Protein AF-A0A1F8P2C5-F1 (afdb_monomer)

Sequence (64 aa):
MSIRRIIVWIISSIFGIISASVTLRIFSKSTSHLPFISTILIFLTFSSLAFIWLDFFFKTKYVA

Radius of gyration: 14.31 Å; Cα contacts (8 Å, |Δi|>4): 46; chains: 1; bounding box: 29×21×39 Å

Foldseek 3Di:
DDPLLVVLLVVLLVQLVVQLVVVCVVCVVPDVDDDPVNSVVSSCVSSVVSSVVSCVVSVDDPDD

Solvent-accessible surface area (backbone atoms only — not comparable to full-atom values): 3609 Å² total; per-residue (Å²): 134,59,72,68,54,54,51,41,55,50,53,12,47,52,51,4,52,52,54,29,51,52,49,48,63,63,42,56,80,76,38,99,72,77,53,72,67,58,46,51,48,46,21,50,53,46,16,50,52,42,32,55,54,44,38,65,75,67,63,64,78,88,71,133

Secondary structure (DSSP, 8-state):
--HHHHHHHHHHHHHHHHHHHHHHHHHTTT-S---HHHHHHHHHHHHHHHHHHHHHHHT-----

Mean predicted aligned error: 5.89 Å

pLDDT: mean 84.2, std 10.5, range [56.66, 94.62]

Structure (mmCIF, N/CA/C/O backbone):
data_AF-A0A1F8P2C5-F1
#
_entry.id   AF-A0A1F8P2C5-F1
#
loop_
_atom_site.group_PDB
_atom_site.id
_atom_site.type_symbol
_atom_site.label_atom_id
_atom_site.label_alt_id
_atom_site.label_comp_id
_atom_site.label_asym_id
_atom_site.label_entity_id
_atom_site.label_seq_id
_atom_site.pdbx_PDB_ins_code
_atom_site.Cartn_x
_atom_site.Cartn_y
_atom_site.Cartn_z
_atom_site.occupancy
_atom_site.B_iso_or_equiv
_atom_site.auth_seq_id
_atom_site.auth_comp_id
_atom_site.auth_asym_id
_atom_site.auth_atom_id
_atom_site.pdbx_PDB_model_num
ATOM 1 N N . MET A 1 1 ? -3.824 10.950 18.909 1.00 60.84 1 MET A N 1
ATOM 2 C CA . MET A 1 1 ? -3.787 10.014 17.758 1.00 60.84 1 MET A CA 1
ATOM 3 C C . MET A 1 1 ? -4.317 8.667 18.230 1.00 60.84 1 MET A C 1
ATOM 5 O O . MET A 1 1 ? -3.683 8.060 19.077 1.00 60.84 1 MET A O 1
ATOM 9 N N . SER A 1 2 ? -5.496 8.235 17.775 1.00 79.38 2 SER A N 1
ATOM 10 C CA . SER A 1 2 ? -6.049 6.927 18.170 1.00 79.38 2 SER A CA 1
ATOM 11 C C . SER A 1 2 ? -5.214 5.785 17.575 1.00 79.38 2 SER A C 1
ATOM 13 O O . SER A 1 2 ? -4.803 5.883 16.419 1.00 79.38 2 SER A O 1
ATOM 15 N N . ILE A 1 3 ? -4.992 4.700 18.329 1.00 83.31 3 ILE A N 1
ATOM 16 C CA . ILE A 1 3 ? -4.201 3.529 17.893 1.00 83.31 3 ILE A CA 1
ATOM 17 C C . ILE A 1 3 ? -4.705 2.974 16.548 1.00 83.31 3 ILE A C 1
ATOM 19 O O . ILE A 1 3 ? -3.921 2.586 15.688 1.00 83.31 3 ILE A O 1
ATOM 23 N N . ARG A 1 4 ? -6.027 3.036 16.324 1.00 81.56 4 ARG A N 1
ATOM 24 C CA . ARG A 1 4 ? -6.682 2.594 15.085 1.00 81.56 4 ARG A CA 1
ATOM 25 C C . ARG A 1 4 ? -6.223 3.401 13.876 1.00 81.56 4 ARG A C 1
ATOM 27 O O . ARG A 1 4 ? -5.983 2.835 12.819 1.00 81.56 4 ARG A O 1
ATOM 34 N N . ARG A 1 5 ? -6.028 4.711 14.051 1.00 82.06 5 ARG A N 1
ATOM 35 C CA . ARG A 1 5 ? -5.521 5.590 12.994 1.00 82.06 5 ARG A CA 1
ATOM 36 C C . ARG A 1 5 ? -4.099 5.199 12.607 1.00 82.06 5 ARG A C 1
ATOM 38 O O . ARG A 1 5 ? -3.811 5.111 11.425 1.00 82.06 5 ARG A O 1
ATOM 45 N N . ILE A 1 6 ? -3.235 4.908 13.575 1.00 86.25 6 ILE A N 1
ATOM 46 C CA . ILE A 1 6 ? -1.854 4.487 13.295 1.00 86.25 6 ILE A CA 1
ATOM 47 C C . ILE A 1 6 ? -1.843 3.182 12.488 1.00 86.25 6 ILE A C 1
ATOM 49 O O . ILE A 1 6 ? -1.137 3.085 11.489 1.00 86.25 6 ILE A O 1
ATOM 53 N N . ILE A 1 7 ? -2.682 2.214 12.867 1.00 87.94 7 ILE A N 1
ATOM 54 C CA . ILE A 1 7 ? -2.802 0.931 12.162 1.00 87.94 7 ILE A CA 1
ATOM 55 C C . ILE A 1 7 ? -3.230 1.138 10.704 1.00 87.94 7 ILE A C 1
ATOM 57 O O . ILE A 1 7 ? -2.590 0.598 9.805 1.00 87.94 7 ILE A O 1
ATOM 61 N N . VAL A 1 8 ? -4.259 1.956 10.457 1.00 89.94 8 VAL A N 1
ATOM 62 C CA . VAL A 1 8 ? -4.734 2.251 9.095 1.00 89.94 8 VAL A CA 1
ATOM 63 C C . VAL A 1 8 ? -3.619 2.867 8.244 1.00 89.94 8 VAL A C 1
ATOM 65 O O . VAL A 1 8 ? -3.393 2.406 7.130 1.00 89.94 8 VAL A O 1
ATOM 68 N N . TRP A 1 9 ? -2.878 3.839 8.788 1.00 90.38 9 TRP A N 1
ATOM 69 C CA . TRP A 1 9 ?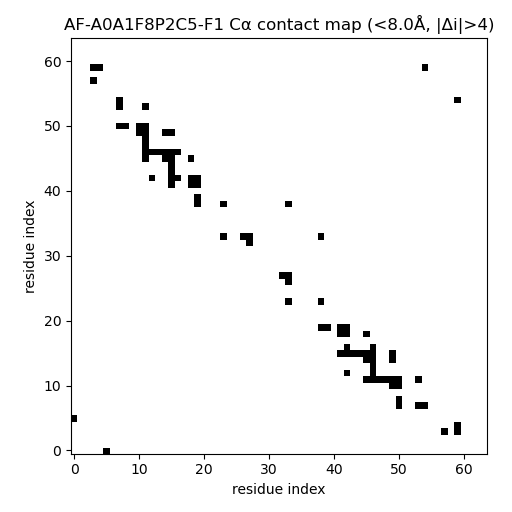 -1.760 4.492 8.092 1.00 90.38 9 TRP A CA 1
ATOM 70 C C . TRP A 1 9 ? -0.620 3.522 7.750 1.00 90.38 9 TRP A C 1
ATOM 72 O O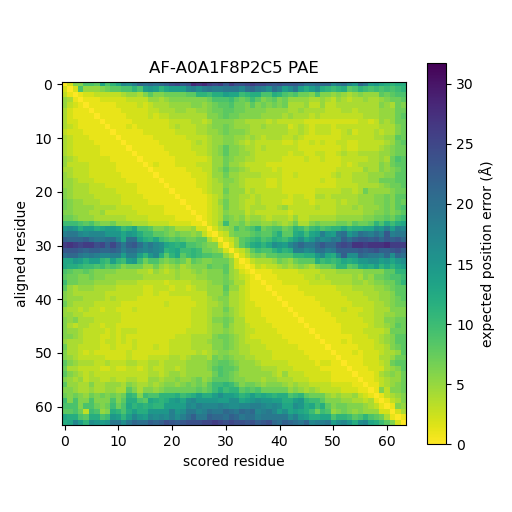 . TRP A 1 9 ? -0.045 3.591 6.661 1.00 90.38 9 TRP A O 1
ATOM 82 N N . ILE A 1 10 ? -0.280 2.618 8.673 1.00 92.81 10 ILE A N 1
ATOM 83 C CA . ILE A 1 10 ? 0.785 1.630 8.465 1.00 92.81 10 ILE A CA 1
ATOM 84 C C . ILE A 1 10 ? 0.369 0.632 7.382 1.00 92.81 10 ILE A C 1
ATOM 86 O O . ILE A 1 10 ? 1.116 0.419 6.429 1.00 92.81 10 ILE A O 1
ATOM 90 N N . ILE A 1 11 ? -0.830 0.053 7.490 1.00 93.06 11 ILE A N 1
ATOM 91 C CA . ILE A 1 11 ? -1.309 -0.956 6.536 1.00 93.06 11 ILE A CA 1
ATOM 92 C C . ILE A 1 11 ? -1.460 -0.346 5.139 1.00 93.06 11 ILE A C 1
ATOM 94 O O . ILE A 1 11 ? -1.031 -0.959 4.161 1.00 93.06 11 ILE A O 1
ATOM 98 N N . SER A 1 12 ? -2.008 0.869 5.030 1.00 92.62 12 SER A N 1
ATOM 99 C CA . SER A 1 12 ? -2.163 1.541 3.737 1.00 92.62 12 SER A CA 1
ATOM 100 C C . SER A 1 12 ? -0.814 1.824 3.073 1.00 92.62 12 SER A C 1
ATOM 102 O O . SER A 1 12 ? -0.661 1.602 1.874 1.00 92.62 12 SER A O 1
ATOM 104 N N . SER A 1 13 ? 0.188 2.242 3.853 1.00 91.50 13 SER A N 1
ATOM 105 C CA . SER A 1 13 ? 1.544 2.482 3.343 1.00 91.50 13 SER A CA 1
ATOM 106 C C . SER A 1 13 ? 2.221 1.186 2.888 1.00 91.50 13 SER A C 1
ATOM 108 O O . SER A 1 13 ? 2.830 1.149 1.821 1.00 91.50 13 SER A O 1
ATOM 110 N N . ILE A 1 14 ? 2.078 0.094 3.649 1.00 94.25 14 ILE A N 1
ATOM 111 C CA . ILE A 1 14 ? 2.600 -1.226 3.259 1.00 94.25 14 ILE A CA 1
ATOM 112 C C . ILE A 1 14 ? 1.964 -1.683 1.942 1.00 94.25 14 ILE A C 1
ATOM 114 O O . ILE A 1 14 ? 2.671 -2.125 1.035 1.00 94.25 14 ILE A O 1
ATOM 118 N N . PHE A 1 15 ? 0.646 -1.528 1.804 1.00 93.94 15 PHE A N 1
ATOM 119 C CA . PHE A 1 15 ? -0.067 -1.877 0.577 1.00 93.94 15 PHE A CA 1
ATOM 120 C C . PHE A 1 15 ? 0.448 -1.083 -0.632 1.00 93.94 15 PHE A C 1
ATOM 122 O O . PHE A 1 15 ? 0.739 -1.660 -1.684 1.00 93.94 15 PHE A O 1
ATOM 129 N N . GLY A 1 16 ? 0.652 0.226 -0.466 1.00 91.75 16 GLY A N 1
ATOM 130 C CA . GLY A 1 16 ? 1.272 1.062 -1.487 1.00 91.75 16 GLY A CA 1
ATOM 131 C C . GLY A 1 16 ? 2.660 0.578 -1.894 1.00 91.75 16 GLY A C 1
ATOM 132 O O . GLY A 1 16 ? 2.934 0.457 -3.086 1.00 91.75 16 GLY A O 1
ATOM 133 N N . ILE A 1 17 ? 3.534 0.256 -0.934 1.00 92.94 17 ILE A N 1
ATOM 134 C CA . ILE A 1 17 ? 4.901 -0.220 -1.218 1.00 92.94 17 ILE A CA 1
ATOM 135 C C . ILE A 1 17 ? 4.866 -1.519 -2.029 1.00 92.94 17 ILE A C 1
ATOM 137 O O . ILE A 1 17 ? 5.598 -1.655 -3.014 1.00 92.94 17 ILE A O 1
ATOM 141 N N . ILE A 1 18 ? 3.997 -2.459 -1.649 1.00 94.19 18 ILE A N 1
ATOM 142 C CA . ILE A 1 18 ? 3.840 -3.737 -2.353 1.00 94.19 18 ILE A CA 1
ATOM 143 C C . ILE A 1 18 ? 3.360 -3.489 -3.785 1.00 94.19 18 ILE A C 1
ATOM 145 O O . ILE A 1 18 ? 3.972 -3.990 -4.727 1.00 94.19 18 ILE A O 1
ATOM 149 N N . SER A 1 19 ? 2.317 -2.676 -3.969 1.00 91.69 19 SER A N 1
ATOM 150 C CA . SER A 1 19 ? 1.778 -2.370 -5.301 1.00 91.69 19 SER A CA 1
ATOM 151 C C . SER A 1 19 ? 2.800 -1.677 -6.212 1.00 91.69 19 SER A C 1
ATOM 153 O O . SER A 1 19 ? 2.955 -2.071 -7.370 1.00 91.69 19 SER A O 1
ATOM 155 N N . ALA A 1 20 ? 3.568 -0.715 -5.689 1.00 89.94 20 ALA A N 1
ATOM 156 C CA . ALA A 1 20 ? 4.632 -0.047 -6.430 1.00 89.94 20 ALA A CA 1
ATOM 157 C C . ALA A 1 20 ? 5.752 -1.025 -6.810 1.00 89.94 20 ALA A C 1
ATOM 159 O O . ALA A 1 20 ? 6.197 -1.030 -7.955 1.00 89.94 20 ALA A O 1
ATOM 160 N N . SER A 1 21 ? 6.149 -1.911 -5.893 1.00 89.56 21 SER A N 1
ATOM 161 C CA . SER A 1 21 ? 7.171 -2.939 -6.139 1.00 89.56 21 SER A CA 1
ATOM 162 C C . SER A 1 21 ? 6.734 -3.952 -7.199 1.00 89.56 21 SER A C 1
ATOM 164 O O . SER A 1 21 ? 7.510 -4.307 -8.087 1.00 89.56 21 SER A O 1
ATOM 166 N N . VAL A 1 22 ? 5.477 -4.401 -7.141 1.00 90.12 22 VAL A N 1
ATOM 167 C CA . VAL A 1 22 ? 4.887 -5.307 -8.137 1.0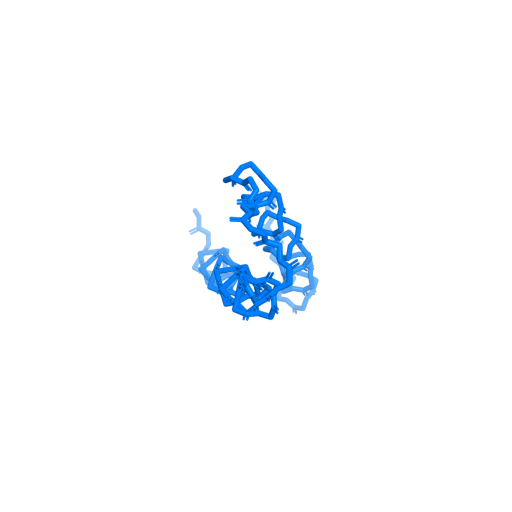0 90.12 22 VAL A CA 1
ATOM 168 C C . VAL A 1 22 ? 4.821 -4.626 -9.500 1.00 90.12 22 VAL A C 1
ATOM 170 O O . VAL A 1 22 ? 5.250 -5.211 -10.493 1.00 90.12 22 VAL A O 1
ATOM 173 N N . THR A 1 23 ? 4.364 -3.375 -9.546 1.00 87.69 23 THR A N 1
ATOM 174 C CA . THR A 1 23 ? 4.296 -2.594 -10.786 1.00 87.69 23 THR A CA 1
ATOM 175 C C . THR A 1 23 ? 5.689 -2.412 -11.382 1.00 87.69 23 THR A C 1
ATOM 177 O O . THR A 1 23 ? 5.907 -2.735 -12.545 1.00 87.69 23 THR A O 1
ATOM 180 N N . LEU A 1 24 ? 6.675 -2.018 -10.573 1.00 87.19 24 LEU A N 1
ATOM 181 C CA . LEU A 1 24 ? 8.067 -1.946 -11.009 1.00 87.19 24 LEU A CA 1
ATOM 182 C C . LEU A 1 24 ? 8.563 -3.277 -11.571 1.00 87.19 24 LEU A C 1
ATOM 184 O O . LEU A 1 24 ? 9.214 -3.279 -12.604 1.00 87.19 24 LEU A O 1
ATOM 188 N N . ARG A 1 25 ? 8.249 -4.413 -10.944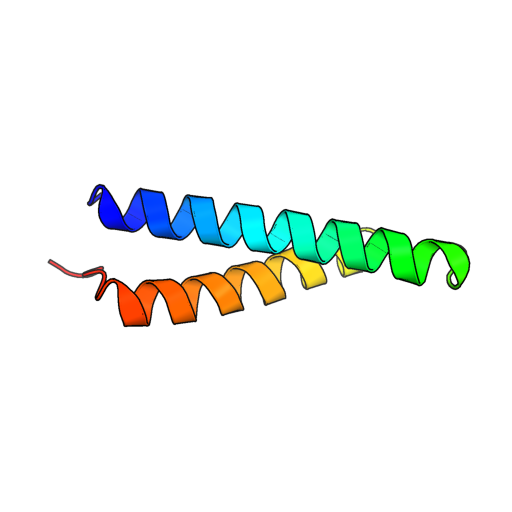 1.00 86.75 25 ARG A N 1
ATOM 189 C CA . ARG A 1 25 ? 8.705 -5.729 -11.415 1.00 86.75 25 ARG A CA 1
ATOM 190 C C . ARG A 1 25 ? 8.043 -6.171 -12.723 1.00 86.75 25 ARG A C 1
ATOM 192 O O . ARG A 1 25 ? 8.685 -6.849 -13.521 1.00 86.75 25 ARG A O 1
ATOM 199 N N . ILE A 1 26 ? 6.774 -5.824 -12.927 1.00 86.81 26 ILE A N 1
ATOM 200 C CA . ILE A 1 26 ? 6.033 -6.140 -14.157 1.00 86.81 26 ILE A CA 1
ATOM 201 C C . ILE A 1 26 ? 6.554 -5.278 -15.308 1.00 86.81 26 ILE A C 1
ATOM 203 O O . ILE A 1 26 ? 6.874 -5.791 -16.379 1.00 86.81 26 ILE A O 1
ATOM 207 N N . PHE A 1 27 ? 6.684 -3.975 -15.071 1.00 81.81 27 PHE A N 1
ATOM 208 C CA . PHE A 1 27 ? 7.018 -3.010 -16.110 1.00 81.81 27 PHE A CA 1
ATOM 209 C C . PHE A 1 27 ? 8.529 -2.809 -16.307 1.00 81.81 27 PHE A C 1
ATOM 211 O O . PHE A 1 27 ? 8.929 -2.337 -17.368 1.00 81.81 27 PHE A O 1
ATOM 218 N N . SER A 1 28 ? 9.399 -3.232 -15.384 1.00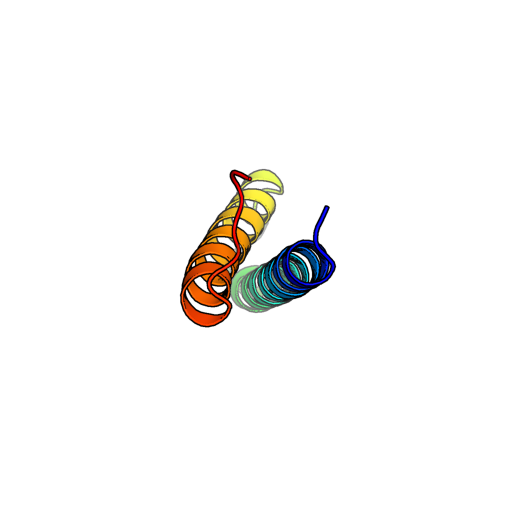 70.25 28 SER A N 1
ATOM 219 C CA . SER A 1 28 ? 10.861 -3.193 -15.585 1.00 70.25 28 SER A CA 1
ATOM 220 C C . SER A 1 28 ? 11.329 -4.058 -16.752 1.00 70.25 28 SER A C 1
ATOM 222 O O . SER A 1 28 ? 12.346 -3.757 -17.365 1.00 70.25 28 SER A O 1
ATOM 224 N N . LYS A 1 29 ? 10.574 -5.108 -17.103 1.00 65.62 29 LYS A N 1
ATOM 225 C CA . LYS A 1 29 ? 10.846 -5.920 -18.296 1.00 65.62 29 LYS A CA 1
ATOM 226 C C . LYS A 1 29 ? 10.465 -5.225 -19.606 1.00 65.62 29 LYS A C 1
ATOM 228 O O . LYS A 1 29 ? 10.966 -5.621 -20.650 1.00 65.62 29 LYS A O 1
ATOM 233 N N . SER A 1 30 ? 9.576 -4.231 -19.559 1.00 64.06 30 SER A N 1
ATOM 234 C CA . SER A 1 30 ? 8.983 -3.601 -20.749 1.00 64.06 30 SER A CA 1
ATOM 235 C C . SER A 1 30 ? 9.396 -2.144 -20.955 1.00 64.06 30 SER A C 1
ATOM 237 O O . SER A 1 30 ? 9.283 -1.637 -22.066 1.00 64.06 30 SER A O 1
ATOM 239 N N . THR A 1 31 ? 9.850 -1.455 -19.910 1.00 56.66 31 THR A N 1
ATOM 240 C CA . THR A 1 31 ? 10.176 -0.024 -19.944 1.00 56.66 31 THR A CA 1
ATOM 241 C C . THR A 1 31 ? 11.600 0.162 -19.456 1.00 56.66 31 THR A C 1
ATOM 243 O O . THR A 1 31 ? 11.902 -0.112 -18.297 1.00 56.66 31 THR A O 1
ATOM 246 N N . SER A 1 32 ? 12.471 0.632 -20.349 1.00 60.34 32 SER A N 1
ATOM 247 C CA . SER A 1 32 ? 13.901 0.824 -20.096 1.00 60.34 32 SER A CA 1
ATOM 248 C C . SER A 1 32 ? 14.193 1.800 -18.954 1.00 60.34 32 SER A C 1
ATOM 250 O O . SER A 1 32 ? 15.239 1.680 -18.335 1.00 60.34 32 SER A O 1
ATOM 252 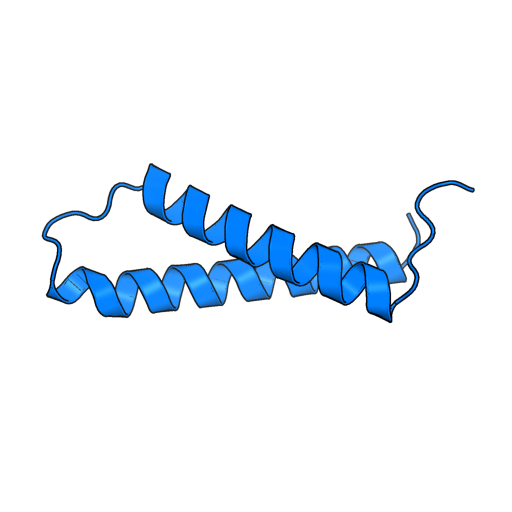N N . HIS A 1 33 ? 13.269 2.698 -18.602 1.00 60.78 33 HIS A N 1
ATOM 253 C CA . HIS A 1 33 ? 13.332 3.500 -17.380 1.00 60.78 33 HIS A CA 1
ATOM 254 C C . HIS A 1 33 ? 11.923 3.932 -16.968 1.00 60.78 33 HIS A C 1
ATOM 256 O O . HIS A 1 33 ? 11.338 4.822 -17.580 1.00 60.78 33 HIS A O 1
ATOM 262 N N . LEU A 1 34 ? 11.369 3.322 -15.919 1.00 71.00 34 LEU A N 1
ATOM 263 C CA . LEU A 1 34 ? 10.173 3.855 -15.267 1.00 71.00 34 LEU A CA 1
ATOM 264 C C . LEU A 1 34 ? 10.610 5.044 -14.391 1.00 71.00 34 LEU A C 1
ATOM 266 O O . LEU A 1 34 ? 11.452 4.850 -13.508 1.00 71.00 34 LEU A O 1
ATOM 270 N N . PRO A 1 35 ? 10.114 6.274 -14.631 1.00 81.50 35 PRO A N 1
ATOM 271 C CA . PRO A 1 35 ? 10.557 7.444 -13.884 1.00 81.50 35 PRO A CA 1
ATOM 272 C C . PRO A 1 35 ? 10.272 7.280 -12.392 1.00 81.50 35 PRO A C 1
ATOM 274 O O . PRO A 1 35 ? 9.195 6.831 -12.001 1.00 81.50 35 PRO A O 1
ATOM 277 N N . PHE A 1 36 ? 11.205 7.719 -11.547 1.00 81.94 36 PHE A N 1
ATOM 278 C CA . PHE A 1 36 ? 11.044 7.683 -10.089 1.00 81.94 36 PHE A CA 1
ATOM 279 C C . PHE A 1 36 ? 9.740 8.357 -9.622 1.00 81.94 36 PHE A C 1
ATOM 281 O O . PHE A 1 36 ? 9.042 7.842 -8.750 1.00 81.94 36 PHE A O 1
ATOM 288 N N . ILE A 1 37 ? 9.363 9.462 -10.275 1.00 86.62 37 ILE A N 1
ATOM 289 C CA . ILE A 1 37 ? 8.117 10.197 -10.017 1.00 86.62 37 ILE A CA 1
ATOM 290 C C . ILE A 1 37 ? 6.886 9.316 -10.267 1.00 86.62 37 ILE A C 1
ATOM 292 O O . ILE A 1 37 ? 5.958 9.319 -9.463 1.00 86.62 37 ILE A O 1
ATOM 296 N N . SER A 1 38 ? 6.881 8.527 -11.343 1.00 86.56 38 SER A N 1
ATOM 297 C CA . SER A 1 38 ? 5.774 7.623 -11.668 1.00 86.56 38 SER A CA 1
ATOM 298 C C . SER A 1 38 ? 5.608 6.540 -10.603 1.00 86.56 38 SER A C 1
ATOM 300 O O . SER A 1 38 ? 4.488 6.260 -10.188 1.00 86.56 38 SER A O 1
ATOM 302 N N . THR A 1 39 ? 6.711 5.986 -10.096 1.00 85.81 39 THR A N 1
ATOM 303 C CA . THR A 1 39 ? 6.700 5.010 -8.994 1.00 85.81 39 THR A CA 1
ATOM 304 C C . THR A 1 39 ? 6.124 5.602 -7.710 1.00 85.81 39 THR A C 1
ATOM 306 O O . THR A 1 39 ? 5.317 4.952 -7.044 1.00 85.81 39 THR A O 1
ATOM 309 N N . ILE A 1 40 ? 6.499 6.840 -7.371 1.00 90.19 40 ILE A N 1
ATOM 310 C CA . ILE A 1 40 ? 5.928 7.552 -6.219 1.00 90.19 40 ILE A CA 1
ATOM 311 C C . ILE A 1 40 ? 4.431 7.784 -6.418 1.00 90.19 40 ILE A C 1
ATOM 313 O O . ILE A 1 40 ? 3.660 7.588 -5.480 1.00 90.19 40 ILE A O 1
ATOM 317 N N . LEU A 1 41 ? 4.009 8.165 -7.627 1.00 92.00 41 LEU A N 1
ATOM 318 C CA . LEU A 1 41 ? 2.594 8.352 -7.938 1.00 92.00 41 LEU A CA 1
ATOM 319 C C . LEU A 1 41 ? 1.813 7.056 -7.715 1.00 92.00 41 LEU A C 1
ATOM 321 O O . LEU A 1 41 ? 0.814 7.065 -7.010 1.00 92.00 41 LEU A O 1
ATOM 325 N N . ILE A 1 42 ? 2.316 5.938 -8.246 1.00 90.81 42 ILE A N 1
ATOM 326 C CA . ILE A 1 42 ? 1.729 4.605 -8.063 1.00 90.81 42 ILE A CA 1
ATOM 327 C C . ILE A 1 42 ? 1.608 4.284 -6.569 1.00 90.81 42 ILE A C 1
ATOM 329 O O . ILE A 1 42 ? 0.524 3.941 -6.097 1.00 90.81 42 ILE A O 1
ATOM 333 N N . PHE A 1 43 ? 2.693 4.461 -5.809 1.00 92.88 43 PHE A N 1
ATOM 334 C CA . PHE A 1 43 ? 2.696 4.269 -4.360 1.00 92.88 43 PHE A CA 1
ATOM 335 C C . PHE A 1 43 ? 1.611 5.108 -3.665 1.00 92.88 43 PHE A C 1
ATOM 337 O O . PHE A 1 43 ? 0.841 4.568 -2.868 1.00 92.88 43 PHE A O 1
ATOM 344 N N . LEU A 1 44 ? 1.528 6.406 -3.968 1.00 93.56 44 LEU A N 1
ATOM 345 C CA . LEU A 1 44 ? 0.563 7.323 -3.359 1.00 93.56 44 LEU A CA 1
ATOM 346 C C . LEU A 1 44 ? -0.876 6.963 -3.729 1.00 93.56 44 LEU A C 1
ATOM 348 O O . LEU A 1 44 ? -1.743 6.958 -2.857 1.00 93.56 44 LEU A O 1
ATOM 352 N N . THR A 1 45 ? -1.138 6.626 -4.992 1.00 94.62 45 THR A N 1
ATOM 353 C CA . THR A 1 45 ? -2.474 6.262 -5.469 1.00 94.62 45 THR A CA 1
ATOM 354 C C . THR A 1 45 ? -2.978 5.000 -4.777 1.00 94.62 45 THR A C 1
ATOM 356 O O . THR A 1 45 ? -4.073 5.011 -4.214 1.00 94.62 45 THR A O 1
ATOM 359 N N . PHE A 1 46 ? -2.180 3.930 -4.747 1.00 94.25 46 PHE A N 1
ATOM 360 C CA . PHE A 1 46 ? -2.587 2.683 -4.096 1.00 94.25 46 PHE A CA 1
ATOM 361 C C . PHE A 1 46 ? -2.631 2.800 -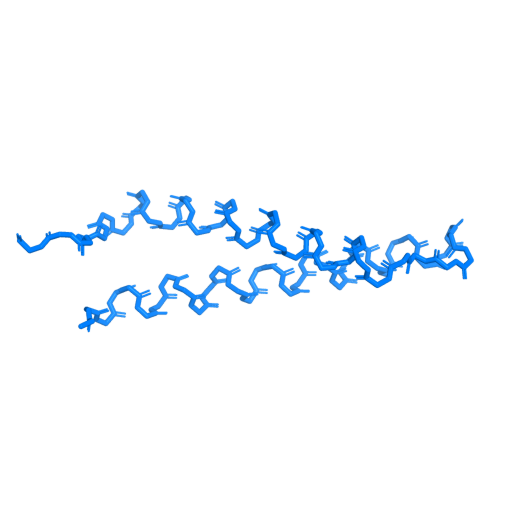2.570 1.00 94.25 46 PHE A C 1
ATOM 363 O O . PHE A 1 46 ? -3.540 2.243 -1.953 1.00 94.25 46 PHE A O 1
ATOM 370 N N . SER A 1 47 ? -1.714 3.560 -1.958 1.00 92.44 47 SER A N 1
ATOM 371 C CA . SER A 1 47 ? -1.778 3.852 -0.519 1.00 92.44 47 SER A CA 1
ATOM 372 C C . SER A 1 47 ? -3.047 4.616 -0.165 1.00 92.44 47 SER A C 1
ATOM 374 O O . SER A 1 47 ? -3.720 4.259 0.794 1.00 92.44 47 SER A O 1
ATOM 376 N N . SER A 1 48 ? -3.398 5.644 -0.942 1.00 93.06 48 SER A N 1
ATOM 377 C CA . SER A 1 48 ? -4.610 6.443 -0.737 1.00 93.06 48 SER A CA 1
ATOM 378 C C . SER A 1 48 ? -5.869 5.594 -0.899 1.00 93.06 48 SER A C 1
ATOM 380 O O . SER A 1 48 ? -6.762 5.634 -0.056 1.00 93.06 48 SER A O 1
ATOM 382 N N . LEU A 1 49 ? -5.909 4.744 -1.927 1.00 93.62 49 LEU A N 1
ATOM 383 C CA . LEU A 1 49 ? -7.022 3.826 -2.137 1.00 93.62 49 LEU A CA 1
ATOM 384 C C . LEU A 1 49 ? -7.199 2.886 -0.935 1.00 93.62 49 LEU A C 1
ATOM 386 O O . LEU A 1 49 ? -8.288 2.814 -0.370 1.00 93.62 49 LEU A O 1
ATOM 390 N N . ALA A 1 50 ? -6.131 2.212 -0.499 1.00 91.62 50 ALA A N 1
ATOM 391 C CA . ALA A 1 50 ? -6.179 1.334 0.669 1.00 91.62 50 ALA A CA 1
ATOM 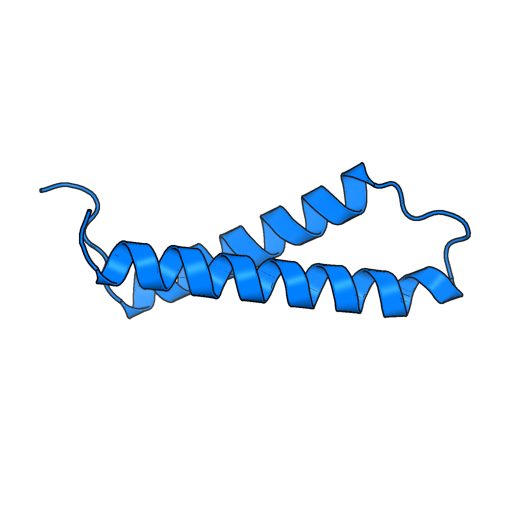392 C C . ALA A 1 50 ? -6.563 2.091 1.944 1.00 91.62 50 ALA A C 1
ATOM 394 O O . ALA A 1 50 ? -7.336 1.582 2.751 1.00 91.62 50 ALA A O 1
ATOM 395 N N . PHE A 1 51 ? -6.063 3.316 2.107 1.00 91.56 51 PHE A N 1
ATOM 396 C CA . PHE A 1 51 ? -6.391 4.179 3.231 1.00 91.56 51 PHE A CA 1
ATOM 397 C C . PHE A 1 51 ? -7.891 4.478 3.302 1.00 91.56 51 PHE A C 1
ATOM 399 O O . PHE A 1 51 ? -8.479 4.287 4.359 1.00 91.56 51 PHE A O 1
ATOM 406 N N . ILE A 1 52 ? -8.517 4.877 2.190 1.00 90.31 52 ILE A N 1
ATOM 407 C CA . ILE A 1 52 ? -9.955 5.190 2.130 1.00 90.31 52 ILE A CA 1
ATOM 408 C C . ILE A 1 52 ? -10.797 3.964 2.499 1.00 90.31 52 ILE A C 1
ATOM 410 O O . ILE A 1 52 ? -11.728 4.060 3.297 1.00 90.31 52 ILE A O 1
ATOM 414 N N . TRP A 1 53 ? -10.459 2.796 1.949 1.00 91.56 53 TRP A N 1
ATOM 415 C CA . TRP A 1 53 ? -11.185 1.559 2.244 1.00 91.56 53 TRP A CA 1
ATOM 416 C C . TRP A 1 53 ? -11.020 1.125 3.701 1.00 91.56 53 TRP A C 1
ATOM 418 O O . TRP A 1 53 ? -12.002 0.801 4.367 1.00 91.56 53 TRP A O 1
ATOM 428 N N . LEU A 1 54 ? -9.792 1.137 4.222 1.00 88.00 54 LEU A N 1
ATOM 429 C CA . LEU A 1 54 ? -9.525 0.800 5.619 1.00 88.00 54 LEU A CA 1
ATOM 430 C C . LEU A 1 54 ? -10.208 1.787 6.563 1.00 88.00 54 LEU A C 1
ATOM 432 O O . LEU A 1 54 ? -10.797 1.368 7.555 1.00 88.00 54 LEU A O 1
ATOM 436 N N . ASP A 1 55 ? -10.181 3.074 6.243 1.00 87.62 55 ASP A N 1
ATOM 437 C CA . ASP A 1 55 ? -10.868 4.086 7.027 1.00 87.62 55 ASP A CA 1
ATOM 438 C C . ASP A 1 55 ? -12.379 3.825 7.105 1.00 87.62 55 ASP A C 1
ATOM 440 O O . ASP A 1 55 ? -12.960 3.803 8.195 1.00 87.62 55 ASP A O 1
ATOM 444 N N . PHE A 1 56 ? -12.996 3.511 5.963 1.00 86.0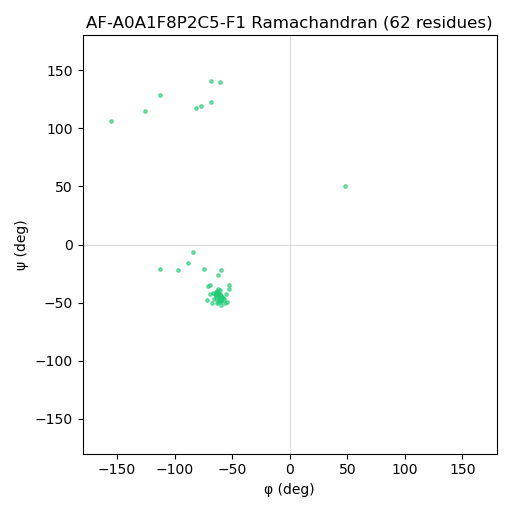0 56 PHE A N 1
ATOM 445 C CA . PHE A 1 56 ? -14.404 3.139 5.896 1.00 86.00 56 PHE A CA 1
ATOM 446 C C . PHE A 1 56 ? -14.727 1.918 6.774 1.00 86.00 56 PHE A C 1
ATOM 448 O O . PHE A 1 56 ? -15.689 1.946 7.547 1.00 86.00 56 PHE A O 1
ATOM 455 N N . PHE A 1 57 ? -13.911 0.860 6.714 1.00 85.56 57 PHE A N 1
ATOM 456 C CA . PHE A 1 57 ? -14.129 -0.352 7.512 1.00 85.56 57 PHE A CA 1
ATOM 457 C C . PHE A 1 57 ? -13.902 -0.134 9.011 1.00 85.56 57 PHE A C 1
ATOM 459 O O . PHE A 1 57 ? -14.687 -0.608 9.836 1.00 85.56 57 PHE A O 1
ATOM 466 N N . PHE A 1 58 ? -12.843 0.588 9.381 1.00 82.38 58 PHE A N 1
ATOM 467 C CA . PHE A 1 58 ? -12.472 0.808 10.780 1.00 82.38 58 PHE A CA 1
ATOM 468 C C . PHE A 1 58 ? -13.222 1.975 11.437 1.00 82.38 58 PHE A C 1
ATOM 470 O O . PHE A 1 58 ? -13.118 2.139 12.661 1.00 82.38 58 PHE A O 1
ATOM 477 N N . LYS A 1 59 ? -14.008 2.734 10.655 1.00 82.44 59 LYS A N 1
ATOM 478 C CA . LYS A 1 59 ? -14.796 3.902 11.082 1.00 82.44 59 LYS A CA 1
ATOM 479 C C . LYS A 1 59 ? -13.944 4.853 11.915 1.00 82.44 59 LYS A C 1
ATOM 481 O O . LYS A 1 59 ? -14.286 5.199 13.054 1.00 82.44 59 LYS A O 1
ATOM 486 N N . THR A 1 60 ? -12.771 5.192 11.394 1.00 75.88 60 THR A N 1
ATOM 487 C CA . THR A 1 60 ? -11.790 5.973 12.140 1.00 75.88 60 THR A CA 1
ATOM 488 C C . THR A 1 60 ? -12.317 7.392 12.344 1.00 75.88 60 THR A C 1
ATOM 490 O O . THR A 1 60 ? -12.648 8.107 11.408 1.00 75.88 60 THR A O 1
ATOM 493 N N . LYS A 1 61 ? -12.427 7.823 13.604 1.00 75.56 61 LYS A N 1
ATOM 494 C CA . LYS A 1 61 ? -12.816 9.202 13.926 1.00 75.56 61 LYS A CA 1
ATOM 495 C C . LYS A 1 61 ? -11.592 10.111 13.807 1.00 75.56 61 LYS A C 1
ATOM 497 O O . LYS A 1 61 ? -10.617 9.922 14.539 1.00 75.56 61 LYS A O 1
ATOM 502 N N . TYR A 1 62 ? -11.640 11.082 12.894 1.00 70.62 62 TYR A N 1
ATOM 503 C CA . TYR A 1 62 ? -10.572 12.080 12.718 1.00 70.62 62 TYR A CA 1
ATOM 504 C C . TYR A 1 62 ? -10.844 13.401 13.430 1.00 70.62 62 TYR A C 1
ATOM 506 O O . TYR A 1 62 ? -9.891 14.110 13.747 1.00 70.62 62 TYR A O 1
ATOM 514 N N . VAL A 1 63 ? -12.113 13.695 13.717 1.00 64.25 63 VAL A N 1
ATOM 515 C CA . VAL A 1 63 ? -12.553 14.854 14.496 1.00 64.25 63 VAL A CA 1
ATOM 516 C C . VAL A 1 63 ? -13.139 14.329 15.805 1.00 64.25 63 VAL A C 1
ATOM 518 O O . VAL A 1 63 ? -13.904 13.359 15.787 1.00 64.25 63 VAL A O 1
ATOM 521 N N . ALA A 1 64 ? -12.665 14.893 16.918 1.00 56.72 64 ALA A N 1
ATOM 522 C CA . ALA A 1 64 ? -13.157 14.605 18.262 1.00 56.72 64 ALA A CA 1
ATOM 523 C C . ALA A 1 64 ? -14.540 15.227 18.467 1.00 56.72 64 ALA A C 1
ATOM 525 O O . ALA A 1 64 ? -14.728 16.366 17.984 1.00 56.72 64 ALA A O 1
#